Protein AF-A0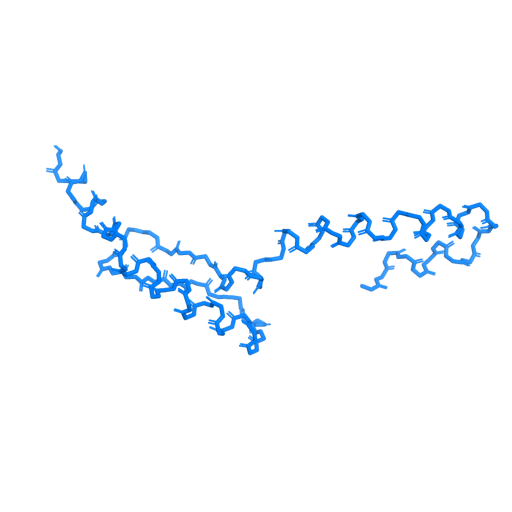A7C5GUQ3-F1 (afdb_monomer)

Foldseek 3Di:
DPPLVVLCPDDPVSPVVSVVCVVVVVVVVVVVDLLQQLADWDPPDQATDGDHDPPRDPSSPVNVVVNRVVVRVPCVSVVVVVVVVD

Radius of gyration: 20.01 Å; Cα contacts (8 Å, |Δi|>4): 69; chains: 1; bounding box: 51×21×48 Å

Structure (mmCIF, N/CA/C/O backbone):
data_AF-A0A7C5GUQ3-F1
#
_entry.id   AF-A0A7C5GUQ3-F1
#
loop_
_atom_site.group_PDB
_atom_site.id
_atom_site.type_symbol
_atom_site.label_atom_id
_atom_site.label_alt_id
_atom_site.label_comp_id
_atom_site.label_asym_id
_atom_site.label_entity_id
_atom_site.label_seq_id
_atom_site.pdbx_PDB_ins_code
_atom_site.Cartn_x
_atom_site.Cartn_y
_atom_site.Cartn_z
_atom_site.occupancy
_atom_site.B_iso_or_equiv
_atom_site.auth_seq_id
_atom_site.au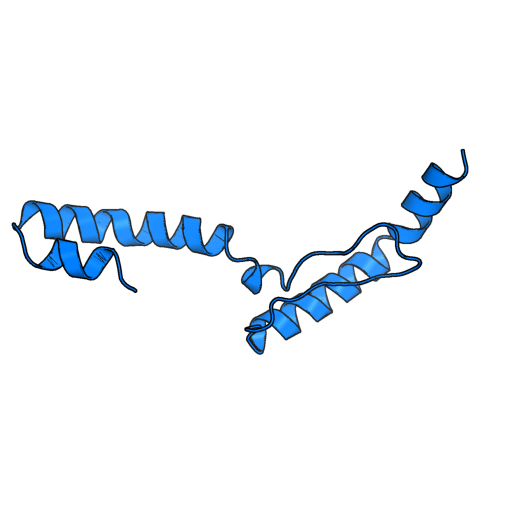th_comp_id
_atom_site.auth_asym_id
_atom_site.auth_atom_id
_atom_site.pdbx_PDB_model_num
ATOM 1 N N . ARG A 1 1 ? 13.797 4.888 -18.185 1.00 45.16 1 ARG A N 1
ATOM 2 C CA . ARG A 1 1 ? 14.745 4.378 -19.217 1.00 45.16 1 ARG A CA 1
ATOM 3 C C . ARG A 1 1 ? 15.611 5.477 -19.878 1.00 45.16 1 ARG A C 1
ATOM 5 O O . ARG A 1 1 ? 16.449 5.132 -20.697 1.00 45.16 1 ARG A O 1
ATOM 12 N N . VAL A 1 2 ? 15.460 6.769 -19.531 1.00 45.25 2 VAL A N 1
ATOM 13 C CA . VAL A 1 2 ? 15.970 7.901 -20.346 1.00 45.25 2 VAL A CA 1
ATOM 14 C C . VAL A 1 2 ? 17.294 8.529 -19.855 1.00 45.25 2 VAL A C 1
ATOM 16 O O . VAL A 1 2 ? 17.985 9.155 -20.647 1.00 45.25 2 VAL A O 1
ATOM 19 N N . ALA A 1 3 ? 17.695 8.335 -18.589 1.00 53.47 3 ALA A N 1
ATOM 20 C CA . ALA A 1 3 ? 18.880 9.005 -18.024 1.00 53.47 3 ALA A CA 1
ATOM 21 C C . ALA A 1 3 ? 20.221 8.324 -18.381 1.00 53.47 3 ALA A C 1
ATOM 23 O O . ALA A 1 3 ? 21.152 8.981 -18.838 1.00 53.47 3 ALA A O 1
ATOM 24 N N . PHE A 1 4 ? 20.316 6.995 -18.259 1.00 53.16 4 P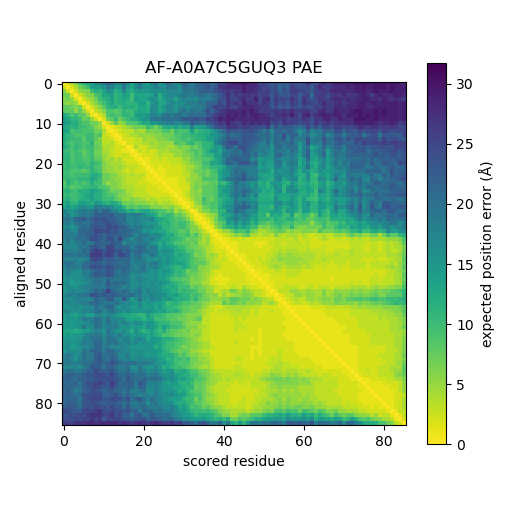HE A N 1
ATOM 25 C CA . PHE A 1 4 ? 21.590 6.274 -18.425 1.00 53.16 4 PHE A CA 1
ATOM 26 C C . PHE A 1 4 ? 22.029 6.054 -19.879 1.00 53.16 4 PHE A C 1
ATOM 28 O O . PHE A 1 4 ? 23.214 5.877 -20.151 1.00 53.16 4 PHE A O 1
ATOM 35 N N . HIS A 1 5 ? 21.102 6.098 -20.841 1.00 54.22 5 HIS A N 1
ATOM 36 C CA . HIS A 1 5 ? 21.441 5.864 -22.249 1.00 54.22 5 HIS A CA 1
ATOM 37 C C . HIS A 1 5 ? 22.274 7.007 -22.858 1.00 54.22 5 HIS A C 1
ATOM 39 O O . HIS A 1 5 ? 23.047 6.772 -23.782 1.00 54.22 5 HIS A O 1
ATOM 45 N N . ARG A 1 6 ? 22.180 8.227 -22.305 1.00 52.91 6 ARG A N 1
ATOM 46 C CA . ARG A 1 6 ? 22.993 9.378 -22.736 1.00 52.91 6 ARG A CA 1
ATOM 47 C C . ARG A 1 6 ? 24.444 9.309 -22.249 1.00 52.91 6 ARG A C 1
ATOM 49 O O . ARG A 1 6 ? 25.337 9.696 -22.993 1.00 52.91 6 ARG A O 1
ATOM 56 N N . ALA A 1 7 ? 24.693 8.760 -21.057 1.00 52.50 7 ALA A N 1
ATOM 57 C CA . ALA A 1 7 ? 26.047 8.605 -20.508 1.00 52.50 7 ALA A CA 1
ATOM 58 C C . ALA A 1 7 ? 26.872 7.518 -21.225 1.00 52.50 7 ALA A C 1
ATOM 60 O O . ALA A 1 7 ? 28.098 7.507 -21.146 1.00 52.50 7 ALA A O 1
ATOM 61 N N . LYS A 1 8 ? 26.213 6.619 -21.970 1.00 51.44 8 LYS A N 1
ATOM 62 C CA . LYS A 1 8 ? 26.869 5.532 -22.710 1.00 51.44 8 LYS A CA 1
ATOM 63 C C . LYS A 1 8 ? 27.675 5.988 -23.934 1.00 51.44 8 LYS A C 1
ATOM 65 O O . LYS A 1 8 ? 28.421 5.164 -24.450 1.00 51.44 8 LYS A O 1
ATOM 70 N N . ASN A 1 9 ? 27.558 7.241 -24.387 1.00 55.00 9 ASN A N 1
ATOM 71 C CA . ASN A 1 9 ? 28.163 7.706 -25.647 1.00 55.00 9 ASN A CA 1
ATOM 72 C C . ASN A 1 9 ? 29.136 8.895 -25.527 1.00 55.00 9 ASN A C 1
ATOM 74 O O . ASN A 1 9 ? 29.461 9.505 -26.542 1.00 55.00 9 ASN A O 1
ATOM 78 N N . LYS A 1 10 ? 29.648 9.212 -24.330 1.00 55.88 10 LYS A N 1
ATOM 79 C CA . LYS A 1 10 ? 30.782 10.142 -24.165 1.00 55.88 10 LYS A CA 1
ATOM 80 C C . LYS A 1 10 ? 31.736 9.625 -23.086 1.00 55.88 10 LYS A C 1
ATOM 82 O O . LYS A 1 10 ? 31.381 9.627 -21.916 1.00 55.88 10 LYS A O 1
ATOM 87 N N . ASP A 1 11 ? 32.914 9.173 -23.509 1.00 69.81 11 ASP A N 1
ATOM 88 C CA . ASP A 1 11 ? 34.055 8.715 -22.699 1.00 69.81 11 ASP A CA 1
ATOM 89 C C . ASP A 1 11 ? 33.891 7.427 -21.866 1.00 69.81 11 ASP A C 1
ATOM 91 O O . ASP A 1 11 ? 32.881 7.160 -21.212 1.00 69.81 11 ASP A O 1
ATOM 95 N N . LEU A 1 12 ? 34.962 6.619 -21.855 1.00 67.12 12 LEU A N 1
ATOM 96 C CA . LEU A 1 12 ? 35.073 5.348 -21.117 1.00 67.12 12 LEU A CA 1
ATOM 97 C C . LEU A 1 12 ? 34.777 5.503 -19.616 1.00 67.12 12 LEU A C 1
ATOM 99 O O . LEU A 1 12 ? 34.165 4.626 -19.007 1.00 67.12 12 LEU A O 1
ATOM 103 N N . ARG A 1 13 ? 35.157 6.646 -19.035 1.00 68.06 13 ARG A N 1
ATOM 104 C CA . ARG A 1 13 ? 34.921 6.977 -17.622 1.00 68.06 13 ARG A CA 1
ATOM 105 C C . ARG A 1 13 ? 33.431 7.152 -17.312 1.00 68.06 13 ARG A C 1
ATOM 107 O O . ARG A 1 13 ? 32.962 6.636 -16.301 1.00 68.06 13 ARG A O 1
ATOM 114 N N . SER A 1 14 ? 32.670 7.793 -18.201 1.00 67.81 14 SER A N 1
ATOM 115 C CA . SER A 1 14 ? 31.224 7.995 -18.026 1.00 67.81 14 SER A CA 1
ATOM 116 C C . SER A 1 14 ? 30.435 6.698 -18.191 1.00 67.81 14 SER A C 1
ATOM 118 O O . SER A 1 14 ? 29.444 6.494 -17.490 1.00 67.81 14 SER A O 1
ATOM 120 N N . LYS A 1 15 ? 30.888 5.787 -19.068 1.00 67.88 15 LYS A N 1
ATOM 121 C CA . LYS A 1 15 ? 30.326 4.428 -19.167 1.00 67.88 15 LYS A CA 1
ATOM 122 C C . LYS A 1 15 ? 30.484 3.671 -17.855 1.00 67.88 15 LYS A C 1
ATOM 124 O O . LYS A 1 15 ? 29.497 3.139 -17.360 1.00 67.88 15 LYS A O 1
ATOM 129 N N . PHE A 1 16 ? 31.700 3.648 -17.308 1.00 77.69 16 PHE A N 1
ATOM 130 C CA . PHE A 1 16 ? 32.006 2.888 -16.097 1.00 77.69 16 PHE A CA 1
ATOM 131 C C . PHE A 1 16 ? 31.290 3.466 -14.869 1.00 77.69 16 PHE A C 1
ATOM 133 O O . PHE A 1 16 ? 30.622 2.735 -14.138 1.00 77.69 16 PHE A O 1
ATOM 140 N N . GLY A 1 17 ? 31.331 4.793 -14.702 1.00 78.75 17 GLY A N 1
ATOM 141 C CA . GLY A 1 17 ? 30.589 5.483 -13.647 1.00 78.75 17 GLY A CA 1
ATOM 142 C C . GLY A 1 17 ? 29.075 5.286 -13.769 1.00 78.75 17 GLY A C 1
ATOM 143 O O . GLY A 1 17 ? 28.408 5.000 -12.780 1.00 78.75 17 GLY A O 1
ATOM 144 N N . GLY A 1 18 ? 28.530 5.347 -14.989 1.00 76.25 18 GLY A N 1
ATOM 145 C CA . GLY A 1 18 ? 27.112 5.096 -15.240 1.00 76.25 18 GLY A CA 1
ATOM 146 C C . GLY A 1 18 ? 26.679 3.677 -14.863 1.00 76.25 18 GLY A C 1
ATOM 147 O O . GLY A 1 18 ? 25.679 3.507 -14.174 1.00 76.25 18 GLY A O 1
ATOM 148 N N . THR A 1 19 ? 27.440 2.652 -15.251 1.00 80.06 19 THR A N 1
ATOM 149 C CA . THR A 1 19 ? 27.107 1.258 -14.907 1.00 80.06 19 THR A CA 1
ATOM 150 C C . THR A 1 19 ? 27.239 0.956 -13.417 1.00 80.06 19 THR A C 1
ATOM 152 O O . THR A 1 19 ? 26.453 0.170 -12.896 1.00 80.06 19 THR A O 1
ATOM 155 N N . LEU A 1 20 ? 28.190 1.588 -12.723 1.00 81.19 20 LEU A N 1
ATOM 156 C CA . LEU A 1 20 ? 28.365 1.420 -11.277 1.00 81.19 20 LEU A CA 1
ATOM 157 C C . LEU A 1 20 ? 27.233 2.071 -10.473 1.00 81.19 20 LEU A C 1
ATOM 159 O O . LEU A 1 20 ? 26.802 1.521 -9.464 1.00 81.19 20 LEU A O 1
ATOM 163 N N . LEU A 1 21 ? 26.737 3.228 -10.922 1.00 79.94 21 LEU A N 1
ATOM 164 C CA . LEU A 1 21 ? 25.675 3.967 -10.233 1.00 79.94 21 LEU A CA 1
ATOM 165 C C . LEU A 1 21 ? 24.263 3.468 -10.582 1.00 79.94 21 LEU A C 1
ATOM 167 O O . LEU A 1 21 ? 23.326 3.694 -9.817 1.00 79.94 21 LEU A O 1
ATOM 171 N N . GLU A 1 22 ? 24.089 2.783 -11.716 1.00 78.56 22 GLU A N 1
ATOM 172 C CA . GLU A 1 22 ? 22.800 2.241 -12.165 1.00 78.56 22 GLU A CA 1
ATOM 173 C C . GLU A 1 22 ? 22.059 1.383 -11.114 1.00 78.56 22 GLU A C 1
ATOM 175 O O . GLU A 1 22 ? 20.877 1.661 -10.885 1.00 78.56 22 GLU A O 1
ATOM 180 N N . PRO A 1 23 ? 22.674 0.378 -10.458 1.00 77.25 23 PRO A N 1
ATOM 181 C CA . PRO A 1 23 ? 21.975 -0.449 -9.472 1.00 77.25 23 PRO A CA 1
ATOM 182 C C . PRO A 1 23 ? 21.526 0.343 -8.237 1.00 77.25 23 PRO A C 1
ATOM 184 O O . PRO A 1 23 ? 20.385 0.185 -7.805 1.00 77.25 23 PRO A O 1
ATOM 187 N N . SER A 1 24 ? 22.358 1.249 -7.715 1.00 75.88 24 SER A N 1
ATOM 188 C CA . SER A 1 24 ? 22.016 2.070 -6.544 1.00 75.88 24 SER A CA 1
ATOM 189 C C . SER A 1 24 ? 20.867 3.032 -6.842 1.00 75.88 24 SER A C 1
ATOM 191 O O . SER A 1 24 ? 19.909 3.115 -6.076 1.00 75.88 24 SER A O 1
ATOM 193 N N . ILE A 1 25 ? 20.904 3.703 -7.999 1.00 74.62 25 ILE A N 1
ATOM 194 C CA . ILE A 1 25 ? 19.817 4.598 -8.417 1.00 74.62 25 ILE A CA 1
ATOM 195 C C . ILE A 1 25 ? 18.526 3.806 -8.670 1.00 74.62 25 ILE A C 1
ATOM 197 O O . ILE A 1 25 ? 17.447 4.266 -8.307 1.00 74.62 25 ILE A O 1
ATOM 201 N N . ARG A 1 26 ? 18.605 2.598 -9.243 1.00 72.75 26 ARG A N 1
ATOM 202 C CA . ARG A 1 26 ? 17.429 1.724 -9.405 1.00 72.75 26 ARG A CA 1
ATOM 203 C C . ARG A 1 26 ? 16.843 1.275 -8.072 1.00 72.75 26 ARG A C 1
ATOM 205 O O . ARG A 1 26 ? 15.623 1.250 -7.959 1.00 72.75 26 ARG A O 1
ATOM 212 N N . SER A 1 27 ? 17.678 0.945 -7.089 1.00 68.12 27 SER A N 1
ATOM 213 C CA . SER A 1 27 ? 17.222 0.559 -5.750 1.00 68.12 27 SER A CA 1
ATOM 214 C C . SER A 1 27 ? 16.426 1.687 -5.096 1.00 68.12 27 SER A C 1
ATOM 216 O O . SER A 1 27 ? 15.299 1.466 -4.666 1.00 68.12 27 SER A O 1
ATOM 218 N N . ILE A 1 28 ? 16.964 2.911 -5.133 1.00 66.19 28 ILE A N 1
ATOM 219 C CA . ILE A 1 28 ? 16.291 4.107 -4.608 1.00 66.19 28 ILE A CA 1
ATOM 220 C C . ILE A 1 28 ? 14.956 4.319 -5.330 1.00 66.19 28 ILE A C 1
ATOM 222 O O . ILE A 1 28 ? 13.915 4.452 -4.699 1.00 66.19 28 ILE A O 1
ATOM 226 N N . LEU A 1 29 ? 14.949 4.284 -6.665 1.00 64.81 29 LEU A N 1
ATOM 227 C CA . LEU A 1 29 ? 13.716 4.463 -7.439 1.00 64.81 29 LEU A CA 1
ATOM 228 C C . LEU A 1 29 ? 12.665 3.373 -7.178 1.00 64.81 29 LEU A C 1
ATOM 230 O O . LEU A 1 29 ? 11.481 3.655 -7.311 1.00 64.81 29 LEU A O 1
ATOM 234 N N . THR A 1 30 ? 13.084 2.158 -6.819 1.00 63.03 30 THR A N 1
ATOM 235 C CA . THR A 1 30 ? 12.174 1.051 -6.476 1.00 63.03 30 THR A CA 1
ATOM 236 C C . THR A 1 30 ? 11.542 1.266 -5.101 1.00 63.03 30 THR A C 1
ATOM 238 O O . THR A 1 30 ? 10.355 1.018 -4.926 1.00 63.03 30 THR A O 1
ATOM 241 N N . GLU A 1 31 ? 12.306 1.779 -4.137 1.00 59.78 31 GLU A N 1
ATOM 242 C CA . GLU A 1 31 ? 11.803 2.131 -2.803 1.00 59.78 31 GLU A CA 1
ATOM 243 C C . GLU A 1 31 ? 10.803 3.299 -2.849 1.00 59.78 31 GLU A C 1
ATOM 245 O O . GLU A 1 31 ? 9.809 3.301 -2.124 1.00 59.78 31 GLU A O 1
ATOM 250 N N . PHE A 1 32 ? 11.014 4.242 -3.772 1.00 52.84 32 PHE A N 1
ATOM 251 C CA . PHE A 1 32 ? 10.086 5.341 -4.062 1.00 52.84 32 PHE A CA 1
ATOM 252 C C . PHE A 1 32 ? 8.897 4.948 -4.958 1.00 52.84 32 PHE A C 1
ATOM 254 O O . PHE A 1 32 ? 8.017 5.781 -5.201 1.00 52.84 32 PHE A O 1
ATOM 261 N N . ASP A 1 33 ? 8.835 3.714 -5.467 1.00 58.53 33 ASP A N 1
ATOM 262 C CA . ASP A 1 33 ? 7.736 3.287 -6.328 1.00 58.53 33 ASP A CA 1
ATOM 263 C C . ASP A 1 33 ? 6.518 2.876 -5.485 1.00 58.53 33 ASP A C 1
ATOM 265 O O . ASP A 1 33 ? 6.446 1.791 -4.899 1.00 58.53 33 ASP A O 1
ATOM 269 N N . TYR A 1 34 ? 5.514 3.755 -5.458 1.00 53.56 34 TYR A N 1
ATOM 270 C CA . TYR A 1 34 ? 4.194 3.516 -4.867 1.00 53.56 34 TYR A CA 1
ATOM 271 C C . TYR A 1 34 ? 3.507 2.252 -5.418 1.00 53.56 34 TYR A C 1
ATOM 273 O O . TYR A 1 34 ? 2.638 1.682 -4.747 1.00 53.56 34 TYR A O 1
ATOM 281 N N . ALA A 1 35 ? 3.894 1.777 -6.611 1.00 56.28 35 ALA A N 1
ATOM 282 C CA . ALA A 1 35 ? 3.391 0.527 -7.177 1.00 56.28 35 ALA A CA 1
ATOM 283 C C . ALA A 1 35 ? 3.775 -0.700 -6.332 1.00 56.28 35 ALA A C 1
ATOM 285 O O . ALA A 1 35 ? 3.024 -1.677 -6.296 1.00 56.28 35 ALA A O 1
ATOM 286 N N . THR A 1 36 ? 4.902 -0.647 -5.616 1.00 60.75 36 THR A N 1
ATOM 287 C CA . THR A 1 36 ? 5.374 -1.747 -4.761 1.00 60.75 36 THR A CA 1
ATOM 288 C C . THR A 1 36 ? 4.502 -1.913 -3.518 1.00 60.75 36 THR A C 1
ATOM 290 O O . THR A 1 36 ? 4.259 -3.041 -3.093 1.00 60.75 36 THR A O 1
ATOM 293 N N . TYR A 1 37 ? 3.949 -0.818 -2.992 1.00 63.09 37 TYR A N 1
ATOM 294 C CA . TYR A 1 37 ? 3.058 -0.827 -1.826 1.00 63.09 37 TYR A CA 1
ATOM 295 C C . TYR A 1 37 ? 1.576 -1.014 -2.185 1.00 63.09 37 TYR A C 1
ATOM 297 O O . TYR A 1 37 ? 0.795 -1.444 -1.340 1.00 63.09 37 TYR A O 1
ATOM 305 N N . GLY A 1 38 ? 1.194 -0.766 -3.443 1.00 69.81 38 GLY A N 1
ATOM 306 C CA . GLY A 1 38 ? -0.185 -0.928 -3.909 1.00 69.81 38 GLY A CA 1
ATOM 307 C C . GLY A 1 38 ? -1.058 0.322 -3.772 1.00 69.81 38 GLY A C 1
ATOM 308 O O . GLY A 1 38 ? -2.278 0.222 -3.818 1.00 69.81 38 GLY A O 1
ATOM 309 N N . GLY A 1 39 ? -0.456 1.504 -3.629 1.00 83.06 39 GLY A N 1
ATOM 310 C CA . GLY A 1 39 ? -1.175 2.773 -3.467 1.00 83.06 39 GLY A CA 1
ATOM 311 C C . GLY A 1 39 ? -1.097 3.340 -2.051 1.00 83.06 39 GLY A C 1
ATOM 312 O O . GLY A 1 39 ? -0.309 2.879 -1.226 1.00 83.06 39 GLY A O 1
ATOM 313 N N . ALA A 1 40 ? -1.893 4.375 -1.788 1.00 86.56 40 ALA A N 1
ATOM 314 C CA . ALA A 1 40 ? -1.886 5.106 -0.522 1.00 86.56 40 ALA A CA 1
ATOM 315 C C . ALA A 1 40 ? -3.211 4.921 0.239 1.00 86.56 40 ALA A C 1
ATOM 317 O O . ALA A 1 40 ? -4.273 5.048 -0.376 1.00 86.56 40 ALA A O 1
ATOM 318 N N . PRO A 1 41 ? -3.188 4.649 1.557 1.00 87.44 41 PRO A N 1
ATOM 319 C CA . PRO A 1 41 ? -4.403 4.619 2.358 1.00 87.44 41 PRO A CA 1
ATOM 320 C C . PRO A 1 41 ? -4.981 6.030 2.530 1.00 87.44 41 PRO A C 1
ATOM 322 O O . PRO A 1 41 ? -4.277 6.953 2.937 1.00 87.44 41 PRO A O 1
ATOM 325 N N . LEU A 1 42 ? -6.270 6.189 2.236 1.00 89.12 42 LEU A N 1
ATOM 326 C CA . LEU A 1 42 ? -7.026 7.413 2.481 1.00 89.12 42 LEU A CA 1
ATOM 327 C C . LEU A 1 42 ? -7.599 7.375 3.902 1.00 89.12 42 LEU A C 1
ATOM 329 O O . LEU A 1 42 ? -8.436 6.532 4.219 1.00 89.12 42 LEU A O 1
ATOM 333 N N . LEU A 1 43 ? -7.138 8.293 4.750 1.00 88.25 43 LEU A N 1
ATOM 334 C CA . LEU A 1 43 ? -7.603 8.452 6.129 1.00 88.25 43 LEU A CA 1
ATOM 335 C C . LEU A 1 43 ? -8.760 9.458 6.208 1.00 88.25 43 LEU A C 1
ATOM 337 O O . LEU A 1 43 ? -8.934 10.287 5.318 1.00 88.25 43 LEU A O 1
ATOM 341 N N . GLY A 1 44 ? -9.536 9.401 7.293 1.00 83.44 44 GLY A N 1
ATOM 342 C CA . GLY A 1 44 ? -10.658 10.322 7.531 1.00 83.44 44 GLY A CA 1
ATOM 343 C C . GLY A 1 44 ? -11.973 9.921 6.855 1.00 83.44 44 GLY A C 1
ATOM 344 O O . GLY A 1 44 ? -1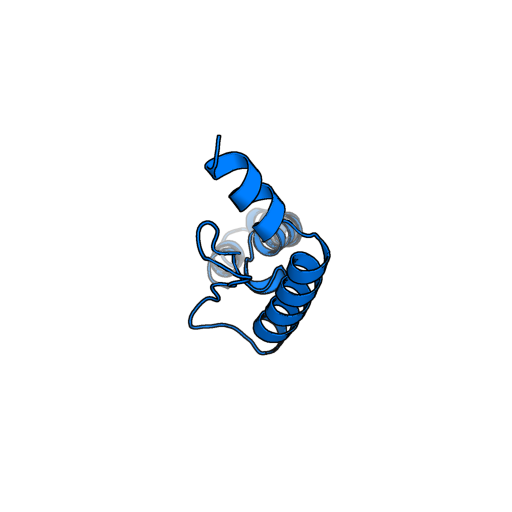2.944 10.666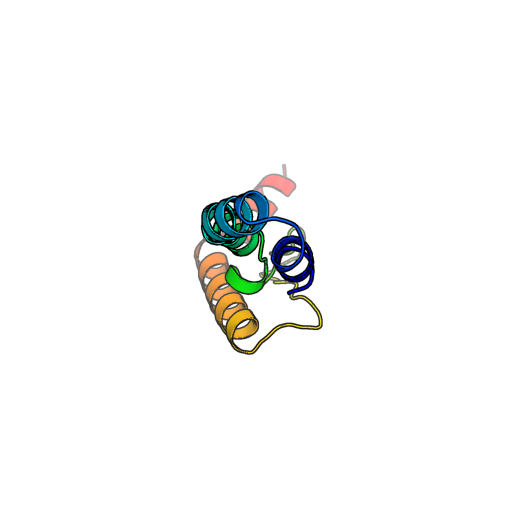 6.915 1.00 83.44 44 GLY A O 1
ATOM 345 N N . VAL A 1 45 ? -12.023 8.740 6.236 1.00 89.56 45 VAL A N 1
ATOM 346 C CA . VAL A 1 45 ? -13.261 8.112 5.753 1.00 89.56 45 VAL A CA 1
ATOM 347 C C . VAL A 1 45 ? -13.705 7.007 6.717 1.00 89.56 45 VAL A C 1
ATOM 349 O O . VAL A 1 45 ? -12.885 6.430 7.429 1.00 89.56 45 VAL A O 1
ATOM 352 N N . ASN A 1 46 ? -14.999 6.675 6.722 1.00 88.94 46 ASN A N 1
ATOM 353 C CA . ASN A 1 46 ? -15.579 5.630 7.580 1.00 88.94 46 ASN A CA 1
ATOM 354 C C . ASN A 1 46 ? -15.286 4.208 7.055 1.00 88.94 46 ASN A C 1
ATOM 356 O O . ASN A 1 46 ? -16.205 3.414 6.855 1.00 88.94 46 ASN A O 1
ATOM 360 N N . GLY A 1 47 ? -14.019 3.891 6.778 1.00 89.69 47 GLY A N 1
ATOM 361 C CA . GLY A 1 47 ? -13.608 2.571 6.300 1.00 89.69 47 GLY A CA 1
ATOM 362 C C . GLY A 1 47 ? -12.190 2.522 5.733 1.00 89.69 47 GLY A C 1
ATOM 363 O O 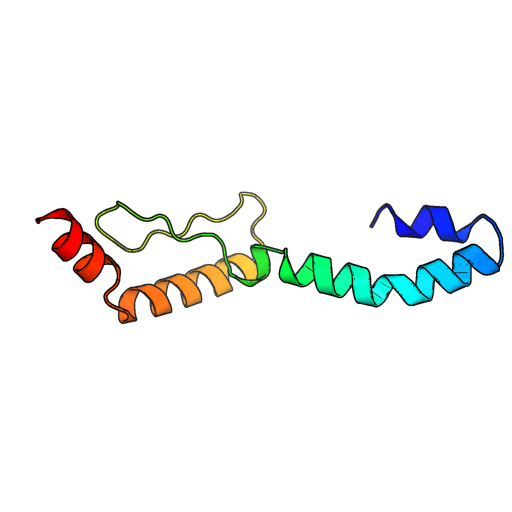. GLY A 1 47 ? -11.448 3.501 5.760 1.00 89.69 47 GLY A O 1
ATOM 364 N N . VAL A 1 48 ? -11.813 1.357 5.200 1.00 91.81 48 VAL A N 1
ATOM 365 C CA . VAL A 1 48 ? -10.524 1.157 4.520 1.00 91.81 48 VAL A CA 1
ATOM 366 C C . VAL A 1 48 ? -10.651 1.568 3.057 1.00 91.81 48 VAL A C 1
ATOM 368 O O . VAL A 1 48 ? -11.383 0.944 2.291 1.00 91.81 48 VAL A O 1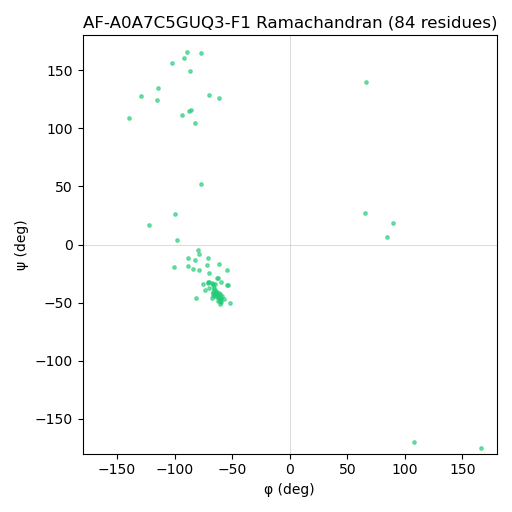
ATOM 371 N N . CYS A 1 49 ? -9.912 2.598 2.651 1.00 91.56 49 CYS A N 1
ATOM 372 C CA . CYS A 1 49 ? -9.868 3.069 1.270 1.00 91.56 49 CYS A CA 1
ATOM 373 C C . CYS A 1 49 ? -8.413 3.193 0.809 1.00 91.56 49 CYS A C 1
ATOM 375 O O . CYS A 1 49 ? -7.605 3.826 1.484 1.00 91.56 49 CYS A O 1
ATOM 377 N N . ILE A 1 50 ? -8.073 2.584 -0.331 1.00 91.19 50 ILE A N 1
ATOM 378 C CA . ILE A 1 50 ? -6.738 2.661 -0.939 1.00 91.19 50 ILE A CA 1
ATOM 379 C C . ILE A 1 50 ? -6.851 3.386 -2.279 1.00 91.19 50 ILE A C 1
ATOM 381 O O . ILE A 1 50 ? -7.598 2.961 -3.160 1.00 91.19 50 ILE A O 1
ATOM 385 N N . ILE A 1 51 ? -6.085 4.462 -2.446 1.00 89.69 51 ILE A N 1
ATOM 386 C CA . ILE A 1 51 ? -5.998 5.221 -3.693 1.00 89.69 51 ILE A CA 1
ATOM 387 C C . ILE A 1 51 ? -4.819 4.685 -4.505 1.00 89.69 51 ILE A C 1
ATOM 389 O O . ILE A 1 51 ? -3.653 4.843 -4.131 1.00 89.69 51 ILE A O 1
ATOM 393 N N . GLY A 1 52 ? -5.134 4.044 -5.629 1.00 87.00 52 GLY A N 1
ATOM 394 C CA . GLY A 1 52 ? -4.161 3.622 -6.634 1.00 87.00 52 GLY A CA 1
ATOM 395 C C . GLY A 1 52 ? -3.909 4.699 -7.695 1.00 87.00 52 GLY A C 1
ATOM 396 O O . GLY A 1 52 ? -4.680 5.643 -7.852 1.00 87.00 52 GLY A O 1
ATOM 397 N N . HIS A 1 53 ? -2.836 4.543 -8.470 1.00 85.62 53 HIS A N 1
ATOM 398 C CA . HIS A 1 53 ? -2.560 5.411 -9.619 1.00 85.62 53 HIS A CA 1
ATOM 399 C C . HIS A 1 53 ? -3.280 4.889 -10.876 1.00 85.62 53 HIS A C 1
ATOM 401 O O . HIS A 1 53 ? -3.404 3.678 -11.054 1.00 85.62 53 HIS A O 1
ATOM 407 N N . GLY A 1 54 ? -3.690 5.758 -11.806 1.00 81.38 54 GLY A N 1
ATOM 408 C CA . GLY A 1 54 ? -4.431 5.336 -13.014 1.00 81.38 54 GLY A CA 1
ATOM 409 C C . GLY A 1 54 ? -3.669 4.380 -13.949 1.00 81.38 54 GLY A C 1
ATOM 410 O O . GLY A 1 54 ? -4.268 3.704 -14.775 1.00 81.38 54 GLY A O 1
ATOM 411 N N . ARG A 1 55 ? -2.342 4.280 -13.798 1.00 84.62 55 ARG A N 1
ATOM 412 C CA . ARG A 1 55 ? -1.467 3.335 -14.517 1.00 84.62 55 ARG A CA 1
ATOM 413 C C . ARG A 1 55 ? -1.107 2.097 -13.683 1.00 84.62 55 ARG A C 1
ATOM 415 O O . ARG A 1 55 ? -0.037 1.525 -13.874 1.00 84.62 55 ARG A O 1
ATOM 422 N N . SER A 1 56 ? -1.953 1.714 -12.726 1.00 83.19 56 SER A N 1
ATOM 423 C CA . SER A 1 56 ? -1.683 0.571 -11.847 1.00 83.19 56 SER A CA 1
ATOM 424 C C . SER A 1 56 ? -1.568 -0.723 -12.649 1.00 83.19 56 SER A C 1
ATOM 426 O O . SER A 1 56 ? -2.455 -1.085 -13.419 1.00 83.19 56 SER A O 1
ATOM 428 N N . THR A 1 57 ? -0.459 -1.430 -12.459 1.00 88.19 57 THR A N 1
ATOM 429 C CA . THR A 1 57 ? -0.235 -2.758 -13.037 1.00 88.19 57 THR A CA 1
ATOM 430 C C . THR A 1 57 ? -1.012 -3.821 -12.247 1.00 88.19 57 THR A C 1
ATOM 432 O O . THR A 1 57 ? -1.396 -3.573 -11.100 1.00 88.19 57 THR A O 1
ATOM 435 N N . PRO A 1 58 ? -1.200 -5.043 -12.782 1.00 90.50 58 PRO A N 1
ATOM 436 C CA . PRO A 1 58 ? -1.808 -6.141 -12.023 1.00 90.50 58 PRO A CA 1
ATOM 437 C C . PRO A 1 58 ? -1.111 -6.418 -10.680 1.00 90.50 58 PRO A C 1
ATOM 439 O O . PRO A 1 58 ? -1.765 -6.724 -9.685 1.00 90.50 58 PRO A O 1
ATOM 442 N N . GLN A 1 59 ? 0.216 -6.251 -10.623 1.00 87.81 59 GLN A N 1
ATOM 443 C CA . GLN A 1 59 ? 0.986 -6.375 -9.385 1.00 87.81 59 GLN A CA 1
ATOM 444 C C . GLN A 1 59 ? 0.641 -5.270 -8.379 1.00 87.81 59 GLN A C 1
ATOM 446 O O . GLN A 1 59 ? 0.473 -5.570 -7.198 1.00 87.81 59 GLN A O 1
ATOM 451 N N . ALA A 1 60 ? 0.485 -4.024 -8.839 1.00 87.44 60 ALA A N 1
ATOM 452 C CA . ALA A 1 60 ? 0.080 -2.913 -7.982 1.00 87.44 60 ALA A CA 1
ATOM 453 C C . ALA A 1 60 ? -1.319 -3.148 -7.392 1.00 87.44 60 ALA A C 1
ATOM 455 O O . ALA A 1 60 ? -1.501 -2.997 -6.188 1.00 87.44 60 ALA A O 1
ATOM 456 N N . VAL A 1 61 ? -2.279 -3.613 -8.202 1.00 90.25 61 VAL A N 1
ATOM 457 C CA . VAL A 1 61 ? -3.635 -3.953 -7.729 1.00 90.25 61 VAL A CA 1
ATOM 458 C C . VAL A 1 61 ? -3.597 -5.097 -6.713 1.00 90.25 61 VAL A C 1
ATOM 460 O O . VAL A 1 61 ? -4.212 -4.999 -5.653 1.00 90.25 61 VAL A O 1
ATOM 463 N N . ARG A 1 62 ? -2.828 -6.163 -6.975 1.00 92.44 62 ARG A N 1
ATOM 464 C CA . ARG A 1 62 ? -2.650 -7.265 -6.016 1.00 92.44 62 ARG A CA 1
ATOM 465 C C . ARG A 1 62 ? -2.108 -6.754 -4.681 1.00 92.44 62 ARG A C 1
ATOM 467 O O . ARG A 1 62 ? -2.617 -7.140 -3.631 1.00 92.44 62 ARG A O 1
ATOM 474 N N . ASN A 1 63 ? -1.084 -5.907 -4.711 1.00 90.94 63 ASN A N 1
ATOM 475 C CA . ASN A 1 63 ? -0.488 -5.358 -3.498 1.00 90.94 63 ASN A CA 1
ATOM 476 C C . ASN A 1 63 ? -1.470 -4.418 -2.770 1.00 90.94 63 ASN A C 1
ATOM 478 O O . ASN A 1 63 ? -1.539 -4.4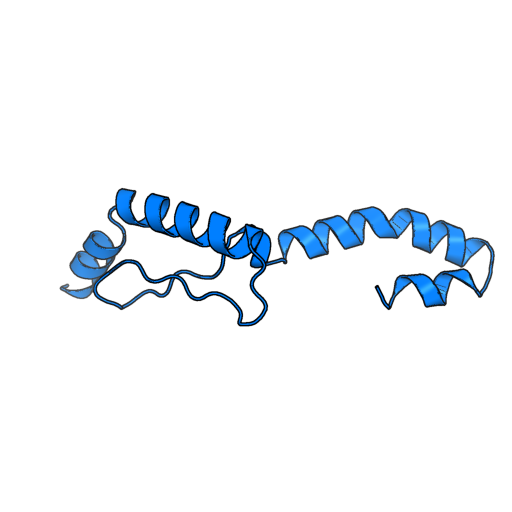69 -1.545 1.00 90.94 63 ASN A O 1
ATOM 482 N N . ALA A 1 64 ? -2.301 -3.667 -3.504 1.00 91.06 64 ALA A N 1
ATOM 483 C CA . ALA A 1 64 ? -3.358 -2.817 -2.946 1.00 91.06 64 ALA A CA 1
ATOM 484 C C . ALA A 1 64 ? -4.368 -3.626 -2.122 1.00 91.06 64 ALA A C 1
ATOM 486 O O . ALA A 1 64 ? -4.726 -3.239 -1.013 1.00 91.06 64 ALA A O 1
ATOM 487 N N . VAL A 1 65 ? -4.789 -4.785 -2.641 1.00 93.06 65 VAL A N 1
ATOM 488 C CA . VAL A 1 65 ? -5.714 -5.693 -1.945 1.00 93.06 65 VAL A CA 1
ATOM 489 C C . VAL A 1 65 ? -5.078 -6.262 -0.673 1.00 93.06 65 VAL A C 1
ATOM 491 O O . VAL A 1 65 ? -5.723 -6.291 0.373 1.00 93.06 65 VAL A O 1
ATOM 494 N N . HIS A 1 66 ? -3.802 -6.660 -0.721 1.00 92.69 66 HIS A N 1
ATOM 495 C CA . HIS A 1 66 ? -3.086 -7.127 0.475 1.00 92.69 66 HIS A CA 1
ATOM 496 C C . HIS A 1 66 ? -2.941 -6.016 1.522 1.00 92.69 66 HIS A C 1
ATOM 498 O O . HIS A 1 66 ? -3.118 -6.265 2.716 1.00 92.69 66 HIS A O 1
ATOM 504 N N . LEU A 1 67 ? -2.651 -4.787 1.085 1.00 89.50 67 LEU A N 1
ATOM 505 C CA . LEU A 1 67 ? -2.585 -3.619 1.958 1.00 89.50 67 LEU A CA 1
ATOM 506 C C . LEU A 1 67 ? -3.946 -3.340 2.610 1.00 89.50 67 LEU A C 1
ATOM 508 O O . LEU A 1 67 ? -4.003 -3.146 3.823 1.00 89.50 67 LEU A O 1
ATOM 512 N N . ALA A 1 68 ? -5.034 -3.385 1.837 1.00 91.44 68 ALA A N 1
ATOM 513 C CA . ALA A 1 68 ? -6.390 -3.202 2.348 1.00 91.44 68 ALA A CA 1
ATOM 514 C C . ALA A 1 68 ? -6.750 -4.260 3.405 1.00 91.44 68 ALA A C 1
ATOM 516 O O . ALA A 1 68 ? -7.222 -3.908 4.485 1.00 91.44 68 ALA A O 1
ATOM 517 N N . ALA A 1 69 ? -6.456 -5.539 3.144 1.00 92.69 69 ALA A N 1
ATOM 518 C CA . ALA A 1 69 ? -6.684 -6.621 4.103 1.00 92.69 69 ALA A CA 1
ATOM 519 C C . ALA A 1 69 ? -5.877 -6.421 5.398 1.00 92.69 69 ALA A C 1
ATOM 521 O O . ALA A 1 69 ? -6.417 -6.533 6.500 1.00 92.69 69 ALA A O 1
ATOM 522 N N . LYS A 1 70 ? -4.596 -6.051 5.274 1.00 89.75 70 LYS A N 1
ATOM 523 C CA . LYS A 1 70 ? -3.736 -5.758 6.425 1.00 89.75 70 LYS A CA 1
ATOM 524 C C . LYS A 1 70 ? -4.295 -4.604 7.256 1.00 89.75 70 LYS A C 1
ATOM 526 O O . LYS A 1 70 ? -4.415 -4.746 8.467 1.00 89.75 70 LYS A O 1
ATOM 531 N N . ILE A 1 71 ? -4.675 -3.491 6.630 1.00 89.12 71 ILE A N 1
ATOM 532 C CA . ILE A 1 71 ? -5.226 -2.323 7.334 1.00 89.12 71 ILE A CA 1
ATOM 533 C C . ILE A 1 71 ? -6.583 -2.643 7.974 1.00 89.12 71 ILE A C 1
ATOM 535 O O . ILE A 1 71 ? -6.843 -2.216 9.094 1.00 89.12 71 ILE A O 1
ATOM 539 N N . SER A 1 72 ? -7.420 -3.448 7.319 1.00 91.00 72 SER A N 1
ATOM 540 C CA . SER A 1 72 ? -8.690 -3.893 7.903 1.00 91.00 72 SER A CA 1
ATOM 541 C C . SER A 1 72 ? -8.491 -4.675 9.203 1.00 91.00 72 SER A C 1
ATOM 543 O O . SER A 1 72 ? -9.334 -4.594 10.088 1.00 91.00 72 SER A O 1
ATOM 545 N N . SER A 1 73 ? -7.389 -5.419 9.338 1.00 90.56 73 SER A N 1
ATOM 546 C CA . SER A 1 73 ? -7.085 -6.185 10.555 1.00 90.56 73 SER A CA 1
ATOM 547 C C . SER A 1 73 ? -6.440 -5.376 11.689 1.00 90.56 73 SER A C 1
ATOM 549 O O . SER A 1 73 ? -6.362 -5.871 12.810 1.00 90.56 73 SER A O 1
ATOM 551 N N . THR A 1 74 ? -5.958 -4.151 11.445 1.00 88.06 74 THR A N 1
ATOM 552 C CA . THR A 1 74 ? -5.214 -3.377 12.463 1.00 88.06 74 THR A CA 1
ATOM 553 C C . THR A 1 74 ? -6.106 -2.523 13.368 1.00 88.06 74 THR A C 1
ATOM 555 O O . THR A 1 74 ? -5.623 -1.996 14.379 1.00 88.06 74 THR A O 1
ATOM 558 N N . GLY A 1 75 ? -7.387 -2.371 13.016 1.00 88.75 75 GLY A N 1
ATOM 559 C CA . GLY A 1 75 ? -8.354 -1.558 13.759 1.00 88.75 75 GLY A CA 1
ATOM 560 C C . GLY A 1 75 ? -8.032 -0.057 13.747 1.00 88.75 75 GLY A C 1
ATOM 561 O O . GLY A 1 75 ? -8.290 0.652 14.719 1.00 88.75 75 GLY A O 1
ATOM 562 N N . ILE A 1 76 ? -7.334 0.428 12.710 1.00 86.88 76 ILE A N 1
ATOM 563 C CA . ILE A 1 76 ? -6.862 1.821 12.663 1.00 86.88 76 ILE A CA 1
ATOM 564 C C . ILE A 1 76 ? -8.012 2.817 12.475 1.00 86.88 76 ILE A C 1
ATOM 566 O O . ILE A 1 76 ? -7.938 3.929 12.989 1.00 86.88 76 ILE A O 1
ATOM 570 N N . VAL A 1 77 ? -9.073 2.422 11.765 1.00 87.88 77 VAL A N 1
ATOM 571 C CA . VAL A 1 77 ? -10.243 3.276 11.507 1.00 87.88 77 VAL A CA 1
ATOM 572 C C . VAL A 1 77 ? -10.977 3.550 12.819 1.00 87.88 77 VAL A C 1
ATOM 574 O O . VAL A 1 77 ? -11.313 4.694 13.114 1.00 87.88 77 VAL A O 1
ATOM 577 N N . GLU A 1 78 ? -11.146 2.515 13.637 1.00 90.00 78 GLU A N 1
ATOM 578 C CA . GLU A 1 78 ? -11.762 2.573 14.960 1.00 90.00 78 GLU A CA 1
ATOM 579 C C . GLU A 1 78 ? -10.946 3.466 15.896 1.00 90.00 78 GLU A C 1
ATOM 581 O O . GLU A 1 78 ? -11.491 4.398 16.483 1.00 90.00 78 GLU A O 1
ATOM 586 N N . LYS A 1 79 ? -9.622 3.270 15.948 1.00 88.44 79 LYS A N 1
ATOM 587 C CA . LYS A 1 79 ? -8.720 4.099 16.767 1.00 88.44 79 LYS A CA 1
ATOM 588 C C . LYS A 1 79 ? -8.744 5.574 16.372 1.00 88.44 79 LYS A C 1
ATOM 590 O O . LYS A 1 79 ? -8.756 6.440 17.240 1.00 88.44 79 LYS A O 1
ATOM 595 N N . ILE A 1 80 ? -8.746 5.880 15.071 1.00 88.44 80 ILE A N 1
ATOM 596 C CA . ILE A 1 80 ? -8.836 7.269 14.596 1.00 88.44 80 ILE A CA 1
ATOM 597 C C . ILE A 1 80 ? -10.179 7.883 15.005 1.00 88.44 80 ILE A C 1
ATOM 599 O O . ILE A 1 80 ? -10.208 9.026 15.457 1.00 88.44 80 ILE A O 1
ATOM 603 N N . LYS A 1 81 ? -11.273 7.122 14.891 1.00 87.94 81 LYS A N 1
ATOM 604 C CA . LYS A 1 81 ? -12.616 7.570 15.276 1.00 87.94 81 LYS A CA 1
ATOM 605 C C . LYS A 1 81 ? -12.729 7.850 16.778 1.00 87.94 81 LYS A C 1
ATOM 607 O O . LYS A 1 81 ? -13.331 8.851 17.166 1.00 87.94 81 LYS A O 1
ATOM 612 N N . GLU A 1 82 ? -12.146 6.996 17.615 1.00 90.06 82 GLU A N 1
ATOM 613 C CA . GLU A 1 82 ? -12.072 7.212 19.066 1.00 90.06 82 GLU A CA 1
ATOM 614 C C . GLU A 1 82 ? -11.314 8.504 19.397 1.00 90.06 82 GLU A C 1
ATOM 616 O O . GLU A 1 82 ? -11.821 9.328 20.153 1.00 90.06 82 GLU A O 1
ATOM 621 N N . LEU A 1 83 ? -10.156 8.730 18.766 1.00 86.69 83 LEU A N 1
ATOM 622 C CA . LEU A 1 83 ? -9.349 9.939 18.972 1.00 86.69 83 LEU A CA 1
ATOM 623 C C . LEU A 1 83 ? -10.043 11.223 18.502 1.00 86.69 83 LEU A C 1
ATOM 625 O O . LEU A 1 83 ? -9.842 12.270 19.107 1.00 86.69 83 LEU A O 1
ATOM 629 N N . SER A 1 84 ? -10.845 11.167 17.435 1.00 76.75 84 SER A N 1
ATOM 630 C CA . SER A 1 84 ? -11.551 12.344 16.909 1.00 76.75 84 SER A CA 1
ATOM 631 C C . SER A 1 84 ? -12.811 12.724 17.691 1.00 76.75 84 SER A C 1
ATOM 633 O O . SER A 1 84 ? -13.425 13.737 17.373 1.00 76.75 84 SER A O 1
ATOM 635 N N . THR A 1 85 ? -13.244 11.890 18.642 1.00 74.75 85 THR A N 1
ATOM 636 C CA . THR A 1 85 ? -14.471 12.104 19.438 1.00 74.75 85 THR A CA 1
ATOM 637 C C . THR A 1 85 ? -14.170 12.723 20.818 1.00 74.75 85 THR A C 1
ATOM 639 O O . THR A 1 85 ? -15.084 12.906 21.619 1.00 74.75 85 THR A O 1
ATOM 642 N N . ILE A 1 86 ? -12.901 13.049 21.091 1.00 51.59 86 ILE A N 1
ATOM 643 C CA . ILE A 1 86 ? -12.422 13.770 22.285 1.00 51.59 86 ILE A CA 1
ATOM 644 C C . ILE A 1 86 ? -12.462 15.275 22.011 1.00 51.59 86 ILE A C 1
ATOM 646 O O . ILE A 1 86 ? -12.920 16.017 22.908 1.00 51.59 86 ILE A O 1
#

Mean predicted aligned error: 11.84 Å

Secondary structure (DSSP, 8-state):
--SHHHHTTS-HHHHHHHHH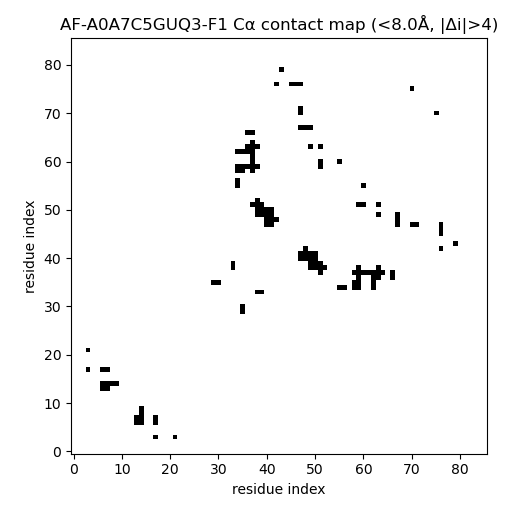HHHHHHHHHHHT-HHHHTSEEE-SSSS-EEE--TT--HHHHHHHHHHHHHHHHHTHHHHHHHHTT-

Solvent-accessible surface area (backbone atoms only — not comparable to full-atom values): 5139 Å² total; per-residue (Å²): 133,76,73,66,67,63,38,65,77,55,62,75,65,38,35,53,54,47,63,67,45,46,61,59,54,49,51,54,54,52,75,69,34,52,54,75,57,15,42,46,77,50,78,95,54,102,54,88,44,70,51,63,61,99,82,61,47,76,65,16,51,54,30,26,52,52,46,48,55,52,51,66,72,67,51,55,60,59,53,52,53,59,64,73,72,115

Nearest PDB structures (foldseek):
  8k8x-assembly1_B  TM=3.407E-01  e=6.871E+00  Meiothermus taiwanensis

Sequence (86 aa):
RVAFHRAKNKDLRSKFGGTLLEPSIRSILTEFDYATYGGAPLLGVNGVCIIGHGRSTPQAVRNAVHLAAKISSTGIVEKIKELSTI

pLDDT: mean 77.28, std 14.19, range [45.16, 93.06]